Protein AF-A0A963RCW9-F1 (afdb_monomer_lite)

pLDDT: mean 79.5, std 11.57, range [55.94, 94.19]

Sequence (59 aa):
APCNMKKGGRTPEQARMAPIVKPIRPTNWQLQERGRAFPPNYLHETWRDWLYWDVELEA

Foldseek 3Di:
DVLCVLCPPDDCVRSVHDDPDDDDDDDPVRVVVVCVVDPVPNDDPDPVCVVCVPPPPDD

Radius of gyration: 16.63 Å; chains: 1; bounding box: 33×37×33 Å

Structure (mmCIF, N/CA/C/O backbone):
data_AF-A0A963RCW9-F1
#
_entry.id   AF-A0A963RCW9-F1
#
loop_
_atom_site.group_PDB
_atom_site.id
_atom_site.type_symbol
_atom_site.label_atom_id
_atom_site.label_alt_id
_atom_site.label_comp_id
_atom_site.label_asym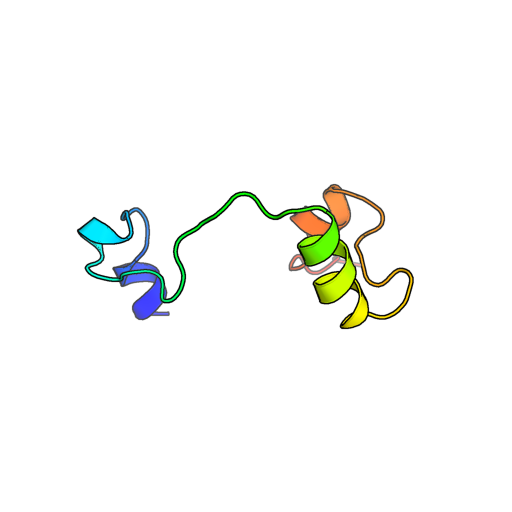_id
_atom_site.label_entity_id
_atom_site.label_seq_id
_atom_site.pdbx_PDB_ins_code
_atom_site.Cartn_x
_atom_site.Cartn_y
_atom_site.Cartn_z
_atom_site.occupancy
_atom_site.B_iso_or_equiv
_atom_site.auth_seq_id
_atom_site.auth_comp_id
_atom_site.auth_asym_id
_atom_site.auth_atom_id
_atom_site.pdbx_PDB_model_num
ATOM 1 N N . ALA A 1 1 ? -2.974 20.763 0.484 1.00 57.00 1 ALA A N 1
ATOM 2 C CA . ALA A 1 1 ? -3.825 19.560 0.646 1.00 57.00 1 ALA A CA 1
ATOM 3 C C . ALA A 1 1 ? -4.443 19.491 2.055 1.00 57.00 1 ALA A C 1
ATOM 5 O O . ALA A 1 1 ? -3.840 18.927 2.965 1.00 57.00 1 ALA A O 1
ATOM 6 N N . PRO A 1 2 ? -5.635 20.073 2.277 1.00 72.19 2 PRO A N 1
ATOM 7 C CA . PRO A 1 2 ? -6.231 20.192 3.614 1.00 72.19 2 PRO A CA 1
ATOM 8 C C . PRO A 1 2 ? -6.639 18.846 4.243 1.00 72.19 2 PRO A C 1
ATOM 10 O O . PRO A 1 2 ? -6.621 18.714 5.462 1.00 72.19 2 PRO A O 1
ATOM 13 N N . CYS A 1 3 ? -6.966 17.823 3.444 1.00 70.69 3 CYS A N 1
ATOM 14 C CA . CYS A 1 3 ? -7.303 16.484 3.946 1.00 70.69 3 CYS A CA 1
ATOM 15 C C . CYS A 1 3 ? -6.078 15.730 4.493 1.00 70.69 3 CYS A C 1
ATOM 17 O O . CYS A 1 3 ? -6.155 15.108 5.551 1.00 70.69 3 CYS A O 1
ATOM 19 N N . ASN A 1 4 ? -4.929 15.841 3.819 1.00 77.69 4 ASN A N 1
ATOM 20 C CA . ASN A 1 4 ? -3.691 15.182 4.234 1.00 77.69 4 ASN A CA 1
ATOM 21 C C . ASN A 1 4 ? -3.135 15.776 5.537 1.00 77.69 4 ASN A C 1
ATOM 23 O O . ASN A 1 4 ? -2.631 15.039 6.376 1.00 77.69 4 ASN A O 1
ATOM 27 N N . MET A 1 5 ? -3.316 17.079 5.761 1.00 79.12 5 MET A N 1
ATOM 28 C CA . MET A 1 5 ? -2.949 17.716 7.033 1.00 79.12 5 MET A CA 1
ATOM 29 C C . MET A 1 5 ? -3.892 17.328 8.181 1.00 79.12 5 MET A C 1
ATOM 31 O O . MET A 1 5 ? -3.463 17.236 9.325 1.00 79.12 5 MET A O 1
ATOM 35 N N . LYS A 1 6 ? -5.172 17.042 7.895 1.00 73.50 6 LYS A N 1
ATOM 36 C CA . LYS A 1 6 ? -6.136 16.562 8.904 1.00 73.50 6 LYS A CA 1
ATOM 37 C C . LYS A 1 6 ? -5.873 15.117 9.354 1.00 73.50 6 LYS A C 1
ATOM 39 O O . LYS A 1 6 ? -6.204 14.783 10.492 1.00 73.50 6 LYS A O 1
ATOM 44 N N . LYS A 1 7 ? -5.304 14.275 8.479 1.00 82.56 7 LYS A N 1
ATOM 45 C CA . LYS A 1 7 ? -4.964 12.867 8.773 1.00 82.56 7 LYS A CA 1
ATOM 46 C C . LYS A 1 7 ? -3.532 12.673 9.289 1.00 82.56 7 LYS A C 1
ATOM 48 O O . LYS A 1 7 ? -3.248 11.655 9.909 1.00 82.56 7 LYS A O 1
ATOM 53 N N . GLY A 1 8 ? -2.627 13.606 8.987 1.00 84.56 8 GLY A N 1
ATOM 54 C CA . GLY A 1 8 ? -1.198 13.468 9.264 1.00 84.56 8 GLY A CA 1
ATOM 55 C C . GLY A 1 8 ? -0.914 13.191 10.741 1.00 84.56 8 GLY A C 1
ATOM 56 O O . GLY A 1 8 ? -1.457 13.861 11.616 1.00 84.56 8 GLY A O 1
ATOM 57 N N . GLY A 1 9 ? -0.087 12.179 11.012 1.00 87.06 9 GLY A N 1
ATOM 58 C CA . GLY A 1 9 ? 0.325 11.799 12.368 1.00 87.06 9 GLY A CA 1
ATOM 59 C C . GLY A 1 9 ? -0.757 11.146 13.237 1.00 87.06 9 GL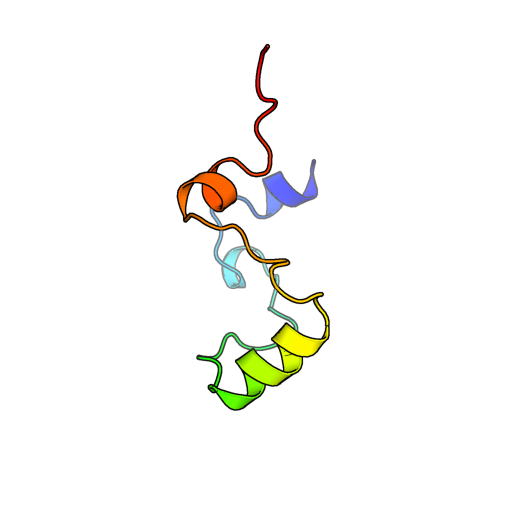Y A C 1
ATOM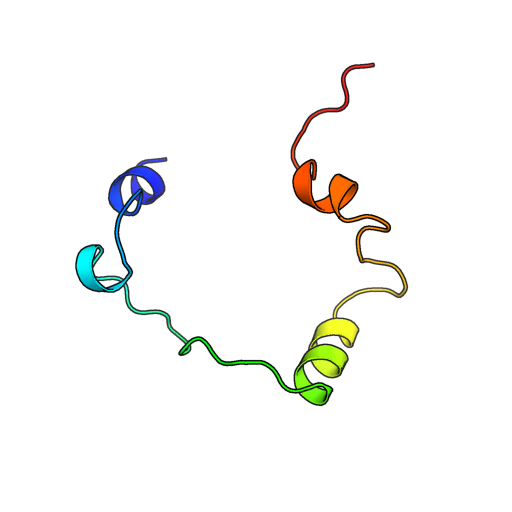 60 O O . GLY A 1 9 ? -0.529 10.973 14.430 1.00 87.06 9 GLY A O 1
ATOM 61 N N . ARG A 1 10 ? -1.924 10.796 12.679 1.00 90.06 10 ARG A N 1
ATOM 62 C CA . ARG A 1 10 ? -3.043 10.193 13.420 1.00 90.06 10 ARG A CA 1
ATOM 63 C C . ARG A 1 10 ? -3.298 8.754 12.986 1.00 90.06 10 ARG A C 1
ATOM 65 O O . ARG A 1 10 ? -3.193 8.433 11.803 1.00 90.06 10 ARG A O 1
ATOM 72 N N . THR A 1 11 ? -3.693 7.901 13.929 1.00 90.12 11 THR A N 1
ATOM 73 C CA . THR A 1 11 ? -4.239 6.572 13.612 1.00 90.12 11 THR A CA 1
ATOM 74 C C . THR A 1 11 ? -5.623 6.697 12.953 1.00 90.12 11 THR A C 1
ATOM 76 O O . THR A 1 11 ? -6.271 7.745 13.084 1.00 90.12 11 THR A O 1
ATOM 79 N N . PRO A 1 12 ? -6.122 5.652 12.263 1.00 90.12 12 PRO A N 1
ATOM 80 C CA . PRO A 1 12 ? -7.476 5.637 11.703 1.00 90.12 12 PRO A CA 1
ATOM 81 C C . PRO A 1 12 ? -8.565 6.028 12.718 1.00 90.12 12 PRO A C 1
ATOM 83 O O . PRO A 1 12 ? -9.464 6.810 12.404 1.00 90.12 12 PRO A O 1
ATOM 86 N N . GLU A 1 13 ? -8.444 5.562 13.963 1.00 90.31 13 GLU A N 1
ATOM 87 C CA . GLU A 1 13 ? -9.360 5.881 15.062 1.00 90.31 13 GLU A CA 1
ATOM 88 C C . GLU A 1 13 ? -9.274 7.361 15.454 1.00 90.31 13 GLU A C 1
ATOM 90 O O . GLU A 1 13 ? -10.296 8.042 15.548 1.00 90.31 13 GLU A O 1
ATOM 95 N N . GLN A 1 14 ? -8.056 7.891 15.619 1.00 92.25 14 GLN A N 1
ATOM 96 C CA . GLN A 1 14 ? -7.818 9.300 15.956 1.00 92.25 14 GLN A CA 1
ATOM 97 C C . GLN A 1 14 ? -8.304 10.251 14.854 1.00 92.25 14 GLN A C 1
ATOM 99 O O . GLN A 1 14 ? -8.782 11.350 15.140 1.00 92.25 14 GLN A O 1
ATOM 104 N N . ALA A 1 15 ? -8.203 9.833 13.591 1.00 91.38 15 ALA A N 1
ATOM 105 C CA . ALA A 1 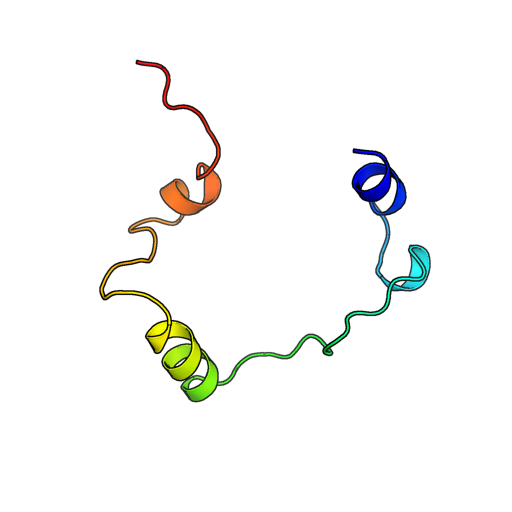15 ? -8.714 10.576 12.446 1.00 91.38 15 ALA A CA 1
ATOM 106 C C . ALA A 1 15 ? -10.235 10.424 12.256 1.00 91.38 15 ALA A C 1
ATOM 108 O O . ALA A 1 15 ? -10.808 11.153 11.448 1.00 91.38 15 ALA A O 1
ATOM 109 N N . ARG A 1 16 ? -10.893 9.506 12.986 1.00 90.12 16 ARG A N 1
ATOM 110 C CA . ARG A 1 16 ? -12.289 9.080 12.764 1.00 90.12 16 ARG A CA 1
ATOM 111 C C . ARG A 1 16 ? -12.532 8.627 11.319 1.00 90.12 16 ARG A C 1
ATOM 113 O O . ARG A 1 16 ? -13.574 8.903 10.732 1.00 90.12 16 ARG A O 1
ATOM 120 N N . MET A 1 17 ? -11.544 7.944 10.746 1.00 88.81 17 MET A N 1
ATOM 121 C CA . MET A 1 17 ? -11.549 7.442 9.375 1.00 88.81 17 MET A CA 1
ATOM 122 C C . MET A 1 17 ? -11.307 5.935 9.393 1.00 88.81 17 MET A C 1
ATOM 124 O O . MET A 1 17 ? -10.164 5.487 9.431 1.00 88.81 17 MET A O 1
ATOM 128 N N . ALA A 1 18 ? -12.378 5.144 9.361 1.00 90.19 18 ALA A N 1
ATOM 129 C CA . ALA A 1 18 ? -12.262 3.692 9.297 1.00 90.19 18 ALA A CA 1
ATOM 130 C C . ALA A 1 18 ? -11.879 3.238 7.873 1.00 90.19 18 ALA A C 1
ATOM 132 O O . ALA A 1 18 ? -12.465 3.727 6.901 1.00 90.19 18 ALA A O 1
ATOM 133 N N . PRO A 1 19 ? -10.934 2.292 7.718 1.00 88.62 19 PRO A N 1
ATOM 134 C CA . PRO A 1 19 ? -10.703 1.636 6.439 1.00 88.62 19 PRO A CA 1
ATOM 135 C C . PRO A 1 19 ? -11.984 0.950 5.955 1.00 88.62 19 PRO A C 1
ATOM 137 O O . PRO A 1 19 ? -12.647 0.264 6.730 1.00 88.62 19 PRO A O 1
ATOM 140 N N . ILE A 1 20 ? -12.300 1.085 4.665 1.00 92.88 20 ILE A N 1
ATOM 141 C CA . ILE A 1 20 ? -13.445 0.392 4.043 1.00 92.88 20 ILE A CA 1
ATOM 142 C C . ILE A 1 20 ? -13.279 -1.130 4.166 1.00 92.88 20 ILE A C 1
ATOM 144 O O . ILE A 1 20 ? -14.244 -1.863 4.361 1.00 92.88 20 ILE A O 1
ATOM 148 N N . VAL A 1 21 ? -12.034 -1.603 4.078 1.00 90.38 21 VAL A N 1
ATOM 149 C CA . VAL A 1 21 ? -11.667 -3.010 4.226 1.00 90.38 21 VAL A CA 1
ATOM 150 C C . VAL A 1 21 ? -10.635 -3.126 5.335 1.00 90.38 21 VAL A C 1
ATOM 152 O O . VAL A 1 21 ? -9.656 -2.377 5.364 1.00 90.38 21 VAL A O 1
ATOM 155 N N . LYS A 1 22 ? -10.838 -4.084 6.241 1.00 90.81 22 LYS A N 1
ATOM 156 C CA . LYS A 1 22 ? -9.883 -4.362 7.313 1.00 90.81 22 LYS A CA 1
ATOM 157 C C . LYS A 1 22 ? -8.528 -4.771 6.711 1.00 90.81 22 LYS A C 1
ATOM 159 O O . LYS A 1 22 ? -8.508 -5.637 5.834 1.00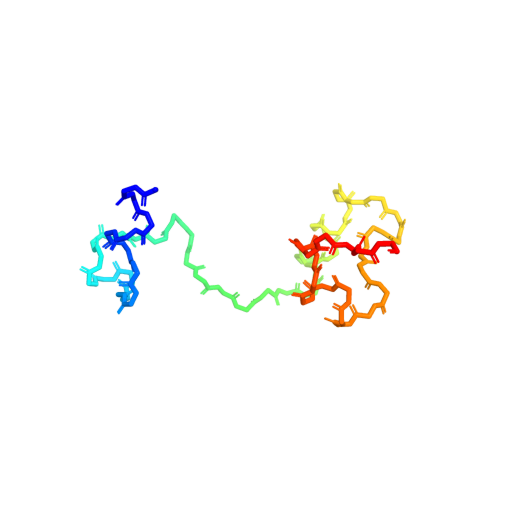 90.81 22 LYS A O 1
ATOM 164 N N . PRO A 1 23 ? -7.401 -4.214 7.189 1.00 89.50 23 PRO A N 1
ATOM 165 C CA . PRO A 1 23 ? -6.083 -4.682 6.788 1.00 89.50 23 PRO A CA 1
ATOM 166 C C . PRO A 1 23 ? -5.920 -6.162 7.143 1.00 89.50 23 PRO A C 1
ATOM 168 O O . PRO A 1 23 ? -6.144 -6.564 8.287 1.00 89.50 23 PRO A O 1
ATOM 171 N N . ILE A 1 24 ? -5.535 -6.972 6.160 1.00 93.38 24 ILE A N 1
ATOM 172 C CA . ILE A 1 24 ? -5.263 -8.400 6.330 1.00 93.38 24 ILE A CA 1
ATOM 173 C C . ILE A 1 24 ? -3.915 -8.745 5.711 1.00 93.38 24 ILE A C 1
ATOM 175 O O . ILE A 1 24 ? -3.472 -8.092 4.765 1.00 93.38 24 ILE A O 1
ATOM 179 N N . ARG A 1 25 ? -3.288 -9.815 6.207 1.00 92.50 25 ARG A N 1
ATOM 180 C CA . ARG A 1 25 ? -2.177 -10.442 5.492 1.00 92.50 25 ARG A CA 1
ATOM 181 C C . ARG A 1 25 ? -2.743 -11.101 4.227 1.00 92.50 25 ARG A C 1
ATOM 183 O O . ARG A 1 25 ? -3.591 -11.985 4.364 1.00 92.50 25 ARG A O 1
ATOM 190 N N . PRO A 1 26 ? -2.316 -10.693 3.022 1.00 92.50 26 PRO A N 1
ATOM 191 C CA . PRO A 1 26 ? -2.816 -11.296 1.798 1.00 92.50 26 PRO A CA 1
ATOM 192 C C . PRO A 1 26 ? -2.338 -12.745 1.676 1.00 92.50 26 PRO A C 1
ATOM 194 O O . PRO A 1 26 ? -1.258 -13.110 2.147 1.00 92.50 26 PRO A O 1
ATOM 197 N N . THR A 1 27 ? -3.147 -13.568 1.018 1.00 94.19 27 THR A N 1
ATOM 198 C CA . THR A 1 27 ? -2.748 -14.914 0.586 1.00 94.19 27 THR A CA 1
ATOM 199 C C . THR A 1 27 ? -1.997 -14.853 -0.744 1.00 94.19 27 THR A C 1
ATOM 201 O O . THR A 1 27 ? -2.166 -13.906 -1.513 1.00 94.19 27 THR A O 1
ATOM 204 N N . ASN A 1 28 ? -1.217 -15.891 -1.063 1.00 91.06 28 ASN A N 1
ATOM 205 C CA . ASN A 1 28 ? -0.513 -15.977 -2.350 1.00 91.06 28 ASN A CA 1
ATOM 206 C C . ASN A 1 28 ? -1.467 -15.858 -3.547 1.00 91.06 28 ASN A C 1
ATOM 208 O O . ASN A 1 28 ? -1.160 -15.165 -4.512 1.00 91.06 28 ASN A O 1
ATOM 212 N N . TRP A 1 29 ? -2.651 -16.467 -3.459 1.00 93.25 29 TRP A N 1
ATOM 213 C CA . TRP A 1 29 ? -3.665 -16.384 -4.511 1.00 93.25 29 TRP A CA 1
ATOM 214 C C . TRP A 1 29 ? -4.163 -14.947 -4.724 1.00 93.25 29 TRP A C 1
ATOM 216 O O . TRP A 1 29 ? -4.217 -14.467 -5.851 1.00 93.25 29 TRP A O 1
ATOM 226 N N . GLN A 1 30 ? -4.438 -14.212 -3.641 1.00 91.12 30 GLN A N 1
ATOM 227 C CA . GLN A 1 30 ? -4.846 -12.804 -3.721 1.00 91.12 30 GLN A CA 1
ATOM 228 C C . GLN A 1 30 ? -3.759 -11.896 -4.311 1.00 91.12 30 GLN A C 1
ATOM 230 O O . GLN A 1 30 ? -4.091 -10.864 -4.896 1.00 91.12 30 GLN A O 1
ATOM 235 N N . LEU A 1 31 ? -2.480 -12.238 -4.122 1.00 87.94 31 LEU A N 1
ATOM 236 C CA . LEU A 1 31 ? -1.366 -11.522 -4.745 1.00 87.94 31 LEU A CA 1
ATOM 237 C C . LEU A 1 31 ? -1.325 -11.788 -6.251 1.00 87.94 31 LEU A C 1
ATOM 239 O O . LEU A 1 31 ? -1.245 -10.839 -7.025 1.00 87.94 31 LEU A O 1
ATOM 243 N N . GLN A 1 32 ? -1.446 -13.053 -6.665 1.00 87.12 32 GLN A N 1
ATOM 244 C CA . GLN A 1 32 ? -1.462 -13.431 -8.080 1.00 87.12 32 GLN A CA 1
ATOM 245 C C . GLN A 1 32 ? -2.644 -12.802 -8.825 1.00 87.12 32 GLN A C 1
ATOM 247 O O . GLN A 1 32 ? -2.439 -12.178 -9.861 1.00 87.12 32 GLN A O 1
ATOM 252 N N . GLU A 1 33 ? -3.858 -12.882 -8.274 1.00 90.81 33 GLU A N 1
ATOM 253 C CA . GLU A 1 33 ? -5.051 -12.298 -8.899 1.00 90.81 33 GLU A CA 1
ATOM 254 C C . GLU A 1 33 ? -4.948 -10.779 -9.065 1.00 90.81 33 GLU A C 1
ATOM 256 O O . GLU A 1 33 ? -5.299 -10.253 -10.118 1.00 90.81 33 GLU A O 1
ATOM 261 N N . ARG A 1 34 ? -4.404 -10.059 -8.072 1.00 85.25 34 ARG A N 1
ATOM 262 C CA . ARG A 1 34 ? -4.147 -8.616 -8.217 1.00 85.25 34 ARG A CA 1
ATOM 263 C C . ARG A 1 34 ? -3.018 -8.319 -9.201 1.00 85.25 34 ARG A C 1
ATOM 265 O O . ARG A 1 34 ? -3.094 -7.321 -9.906 1.00 85.25 34 ARG A O 1
ATOM 272 N N . GLY A 1 35 ? -2.009 -9.185 -9.274 1.00 82.69 35 GLY A N 1
ATOM 273 C CA . GLY A 1 35 ? -0.917 -9.087 -10.242 1.00 82.69 35 GLY A CA 1
ATOM 274 C C . GLY A 1 35 ? -1.391 -9.1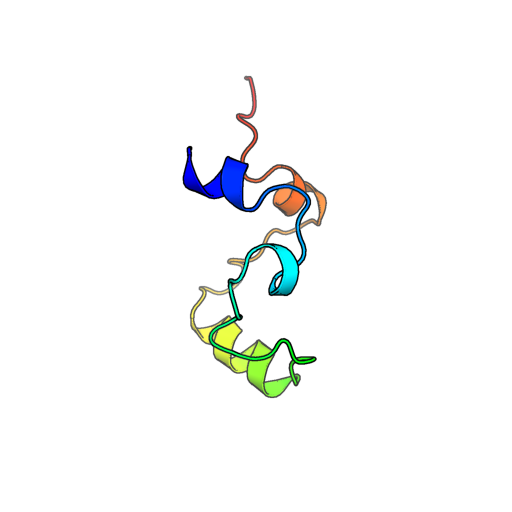68 -11.695 1.00 82.69 35 GLY A C 1
ATOM 275 O O . GLY A 1 35 ? -0.821 -8.498 -12.544 1.00 82.69 35 GLY A O 1
ATOM 276 N N . ARG A 1 36 ? -2.480 -9.900 -11.979 1.00 84.62 36 ARG A N 1
ATOM 277 C CA . ARG A 1 36 ? -3.074 -9.997 -13.329 1.00 84.62 36 ARG A CA 1
ATOM 278 C C . ARG A 1 36 ? -3.600 -8.669 -13.872 1.00 84.62 36 ARG A C 1
ATOM 280 O O . ARG A 1 36 ? -3.754 -8.542 -15.082 1.00 84.62 36 ARG A O 1
ATOM 287 N N . ALA A 1 37 ? -3.900 -7.703 -13.001 1.00 84.31 37 ALA A N 1
ATOM 288 C CA . ALA A 1 37 ? -4.327 -6.366 -13.412 1.00 84.31 37 ALA A CA 1
ATOM 289 C C . ALA A 1 37 ? -3.175 -5.524 -13.986 1.00 84.31 37 ALA A C 1
ATOM 291 O O . ALA A 1 37 ? -3.419 -4.461 -14.553 1.00 84.31 37 ALA A O 1
ATOM 292 N N . PHE A 1 38 ? -1.934 -5.991 -13.841 1.00 80.69 38 PHE A N 1
ATOM 293 C CA . PHE A 1 38 ? -0.744 -5.304 -14.302 1.00 80.69 38 PHE A CA 1
ATOM 294 C C . PHE A 1 38 ? -0.058 -6.103 -15.422 1.00 80.69 38 PHE A C 1
ATOM 296 O O . PHE A 1 38 ? -0.047 -7.336 -15.379 1.00 80.69 38 PHE A O 1
ATOM 303 N N . PRO A 1 39 ? 0.520 -5.432 -16.434 1.00 80.75 39 PRO A N 1
ATOM 304 C CA . PRO A 1 39 ? 1.343 -6.094 -17.439 1.00 80.75 39 PRO A CA 1
ATOM 305 C C . PRO A 1 39 ? 2.493 -6.906 -16.813 1.00 80.75 39 PRO A C 1
ATOM 307 O O . PRO A 1 39 ? 2.958 -6.581 -15.714 1.00 80.75 39 PRO A O 1
ATOM 310 N N . PRO A 1 40 ? 3.010 -7.934 -17.510 1.00 72.19 40 PRO A N 1
ATOM 311 C CA . PRO A 1 40 ? 4.261 -8.580 -17.118 1.00 72.19 40 PRO A CA 1
ATOM 312 C C . PRO A 1 40 ? 5.362 -7.525 -16.920 1.00 72.19 40 PRO A C 1
ATOM 314 O O . PRO A 1 40 ? 5.492 -6.622 -17.743 1.00 72.19 40 PRO A O 1
ATOM 317 N N . ASN A 1 41 ? 6.141 -7.633 -15.839 1.00 65.75 41 ASN A N 1
ATOM 318 C CA . ASN A 1 41 ? 7.209 -6.689 -15.464 1.00 65.75 41 ASN A CA 1
ATOM 319 C C . ASN A 1 41 ? 6.756 -5.245 -15.158 1.00 65.75 41 ASN A C 1
ATOM 321 O O . ASN A 1 41 ? 7.560 -4.325 -15.211 1.00 65.75 41 ASN A O 1
ATOM 325 N N . TYR A 1 42 ? 5.491 -5.019 -14.792 1.00 67.12 42 TYR A N 1
ATOM 326 C CA . TYR A 1 42 ? 5.012 -3.690 -14.370 1.00 67.12 42 TYR A CA 1
ATOM 327 C C . TYR A 1 42 ? 5.486 -3.269 -12.962 1.00 67.12 42 TYR A C 1
ATOM 329 O O . TYR A 1 42 ? 5.177 -2.180 -12.485 1.00 67.12 42 TYR A O 1
ATOM 337 N N . LEU A 1 43 ? 6.203 -4.143 -12.255 1.00 67.62 43 LEU A N 1
ATOM 338 C CA . LEU A 1 43 ? 6.766 -3.825 -10.948 1.00 67.62 43 LEU A CA 1
ATOM 339 C C . LEU A 1 43 ? 8.180 -3.273 -11.107 1.00 67.62 43 LEU A C 1
ATOM 341 O O . LEU A 1 43 ? 8.947 -3.737 -11.943 1.00 67.62 43 LEU A O 1
ATOM 345 N N . HIS A 1 44 ? 8.503 -2.311 -10.249 1.00 68.81 44 HIS A N 1
ATOM 346 C CA . HIS A 1 44 ? 9.845 -1.775 -10.065 1.00 68.81 44 HIS A CA 1
ATOM 347 C C . HIS A 1 44 ? 10.881 -2.896 -9.917 1.00 68.81 44 HIS A C 1
ATOM 349 O O . HIS A 1 44 ? 10.684 -3.821 -9.123 1.00 68.81 44 HIS A O 1
ATOM 355 N N . GLU A 1 45 ? 11.984 -2.800 -10.660 1.00 70.94 45 GLU A N 1
ATOM 356 C CA . GLU A 1 45 ? 13.049 -3.808 -10.635 1.00 70.94 45 GLU A CA 1
ATOM 357 C C . GLU A 1 45 ? 13.781 -3.823 -9.289 1.00 70.94 45 GLU A C 1
ATOM 359 O O . GLU A 1 45 ? 14.230 -4.874 -8.824 1.00 70.94 45 GLU A O 1
ATOM 364 N N . THR A 1 46 ? 13.858 -2.671 -8.619 1.00 75.06 46 THR A N 1
ATOM 365 C CA . THR A 1 46 ? 14.486 -2.541 -7.309 1.00 75.06 46 THR A CA 1
ATOM 366 C C . THR A 1 46 ? 13.599 -1.813 -6.300 1.00 75.06 46 THR A C 1
ATOM 368 O O . THR A 1 46 ? 12.758 -0.973 -6.623 1.00 75.06 46 THR A O 1
ATOM 371 N N . TRP A 1 47 ? 13.855 -2.076 -5.016 1.00 70.62 47 TRP A N 1
ATOM 372 C CA . TRP A 1 47 ? 13.266 -1.310 -3.911 1.00 70.62 47 TRP A CA 1
ATOM 373 C C . TRP A 1 47 ? 13.582 0.188 -3.987 1.00 70.62 47 TRP A C 1
ATOM 375 O O . TRP A 1 47 ? 12.824 1.001 -3.462 1.00 70.62 47 TRP A O 1
ATOM 385 N N . ARG A 1 48 ? 14.695 0.557 -4.633 1.00 70.00 48 ARG A N 1
ATOM 386 C CA . ARG A 1 48 ? 15.107 1.947 -4.816 1.00 70.00 48 ARG A CA 1
ATOM 387 C C . ARG A 1 48 ? 14.191 2.664 -5.806 1.00 70.00 48 ARG A C 1
ATOM 389 O O . ARG A 1 48 ? 13.781 3.782 -5.517 1.00 70.00 48 ARG A O 1
ATOM 396 N N . ASP A 1 49 ? 13.809 2.005 -6.897 1.00 70.19 49 ASP A N 1
ATOM 397 C CA . ASP A 1 49 ? 12.903 2.585 -7.900 1.00 70.19 49 ASP A CA 1
ATOM 398 C C . ASP A 1 49 ? 11.507 2.820 -7.314 1.00 70.19 49 ASP A C 1
ATOM 400 O O . ASP A 1 49 ? 10.853 3.805 -7.637 1.00 70.19 49 ASP A O 1
ATOM 404 N N . TRP A 1 50 ? 11.075 1.954 -6.392 1.00 66.19 50 TRP A N 1
ATOM 405 C CA . TRP A 1 50 ? 9.848 2.175 -5.630 1.00 66.19 50 TRP A CA 1
ATOM 406 C C . TRP A 1 50 ? 9.967 3.358 -4.657 1.00 66.19 50 TRP A C 1
ATOM 408 O O . TRP A 1 50 ? 9.036 4.147 -4.523 1.00 66.19 50 TRP A O 1
ATOM 418 N N . LEU A 1 51 ? 11.103 3.502 -3.966 1.00 67.81 51 LEU A N 1
ATOM 419 C CA . LEU A 1 51 ? 11.287 4.557 -2.963 1.00 67.81 51 LEU A CA 1
ATOM 420 C C . LEU A 1 51 ? 11.337 5.962 -3.585 1.00 67.81 51 LEU A C 1
ATOM 422 O O . LEU A 1 51 ? 10.923 6.931 -2.951 1.00 67.81 51 LEU A O 1
ATOM 426 N N . TYR A 1 52 ? 11.844 6.060 -4.814 1.00 68.75 52 TYR A N 1
ATOM 427 C CA . TYR A 1 52 ? 12.045 7.314 -5.544 1.00 68.75 52 TYR A CA 1
ATOM 428 C C . TYR A 1 52 ? 11.104 7.471 -6.740 1.00 68.75 52 TYR A C 1
ATOM 430 O O . TYR A 1 52 ? 11.380 8.261 -7.635 1.00 68.75 52 TYR A O 1
ATOM 438 N N . TRP A 1 53 ? 9.979 6.755 -6.739 1.00 68.12 53 TRP A N 1
ATOM 439 C CA . TRP A 1 53 ? 9.018 6.746 -7.846 1.00 68.12 53 TRP A CA 1
ATOM 440 C C . TRP A 1 53 ? 8.431 8.131 -8.194 1.00 68.12 53 TRP A C 1
ATOM 442 O O . TRP A 1 53 ? 7.886 8.298 -9.278 1.00 68.12 53 TRP A O 1
ATOM 452 N N . ASP A 1 54 ? 8.562 9.103 -7.286 1.00 60.03 54 ASP A N 1
ATOM 453 C CA . ASP A 1 54 ? 8.017 10.465 -7.380 1.00 60.03 54 ASP A CA 1
ATOM 454 C C . ASP A 1 54 ? 9.124 11.545 -7.359 1.00 60.03 54 ASP A C 1
ATOM 456 O O . ASP A 1 54 ? 8.853 12.727 -7.147 1.00 60.03 54 ASP A O 1
ATOM 460 N N . VAL A 1 55 ? 10.395 11.149 -7.510 1.00 61.69 55 VAL A N 1
ATOM 461 C CA . VAL A 1 55 ? 11.518 12.093 -7.569 1.00 61.69 55 VAL A CA 1
ATOM 462 C C . VAL A 1 55 ? 11.848 12.369 -9.028 1.00 61.69 55 VAL A C 1
ATOM 464 O O . VAL A 1 55 ? 12.191 11.452 -9.771 1.00 61.69 55 VAL A O 1
ATOM 467 N N . GLU A 1 56 ? 11.752 13.636 -9.437 1.00 61.78 56 GLU A N 1
ATOM 468 C CA . GLU A 1 56 ? 12.272 14.072 -10.731 1.00 61.78 56 GLU A CA 1
ATOM 469 C C . GLU A 1 56 ? 13.767 13.726 -10.791 1.00 61.78 56 GLU A C 1
ATOM 471 O O . GLU A 1 56 ? 14.559 14.180 -9.964 1.00 61.78 56 GLU A O 1
ATOM 476 N N . LEU A 1 57 ? 14.155 12.867 -11.737 1.00 59.75 57 LEU A N 1
ATOM 477 C CA . LEU A 1 57 ? 15.561 12.672 -12.070 1.00 59.75 57 LEU A CA 1
ATOM 478 C C . LEU A 1 57 ? 16.044 13.978 -12.710 1.00 59.75 57 LEU A C 1
ATOM 480 O O . LEU A 1 57 ? 15.736 14.243 -13.871 1.00 59.75 57 LEU A O 1
ATOM 484 N N . GLU A 1 58 ? 16.748 14.812 -11.947 1.00 60.16 58 GLU A N 1
ATOM 485 C CA . GLU A 1 58 ? 17.485 15.943 -12.513 1.00 60.16 58 GLU A CA 1
ATOM 486 C C . GLU A 1 58 ? 18.535 15.405 -13.504 1.00 60.16 58 GLU A C 1
ATOM 488 O O . GLU A 1 58 ? 19.243 14.437 -13.206 1.00 60.16 58 GLU A O 1
ATOM 493 N N . ALA A 1 59 ? 18.563 15.998 -14.701 1.00 55.94 59 ALA A N 1
ATOM 494 C CA . ALA A 1 59 ? 19.451 15.645 -15.810 1.00 55.94 59 ALA A CA 1
ATOM 495 C C . ALA A 1 59 ? 20.846 16.268 -15.672 1.00 55.94 59 ALA A C 1
ATOM 497 O O . ALA A 1 59 ? 20.937 17.410 -15.163 1.00 55.94 59 ALA A O 1
#

Secondary structure (DSSP, 8-state):
-HHHHHHTT--TTTTT---SS---PPPHHHHHHHHTTS-TT-S-SSHHHHHTTTS----